Protein AF-A0A947IHM2-F1 (afdb_monomer)

Secondary structure (DSSP, 8-state):
-HHHHHHHHHTT-TT--HHHHHHHHHHHHTS----TTSTTHHHHHHHHHHHHHHHTTS-----HHHHHHHHHHHHHHHHHHHHHHH-TT--TTHHHHHHSPPPP---GGGSPPPPP--

Solvent-accessible surface area (backbone atoms only — not comparable to full-atom values): 6977 Å² total; per-residue (Å²): 118,70,68,66,54,53,57,61,47,65,81,42,57,86,82,56,52,68,69,57,48,61,62,47,46,39,34,69,75,77,69,48,66,69,63,58,89,38,85,42,45,31,21,43,53,48,50,52,51,49,52,51,33,32,76,69,67,76,42,80,67,78,53,74,66,53,53,48,12,42,52,40,24,49,50,52,27,52,38,56,53,24,33,73,78,57,34,94,82,36,44,85,56,55,69,55,41,70,77,53,68,76,70,90,58,62,54,39,68,74,54,84,77,70,72,81,85,127

Structure (mmCIF, N/CA/C/O backbone):
data_AF-A0A947IHM2-F1
#
_entry.id   AF-A0A947IHM2-F1
#
loop_
_atom_site.group_PDB
_atom_site.id
_atom_site.type_symbol
_atom_site.label_atom_id
_atom_site.label_alt_id
_atom_site.label_comp_id
_atom_site.label_asym_id
_atom_site.label_entity_id
_atom_site.label_seq_id
_atom_site.pdbx_PDB_ins_code
_atom_site.Cartn_x
_atom_site.Cartn_y
_atom_site.Cartn_z
_atom_site.occupancy
_atom_site.B_iso_or_equiv
_atom_site.auth_seq_id
_atom_site.auth_comp_id
_atom_site.auth_asym_id
_atom_site.auth_atom_id
_atom_site.pdbx_PDB_model_num
ATOM 1 N N . MET A 1 1 ? -15.540 10.789 23.284 1.00 55.56 1 MET A N 1
ATOM 2 C CA . MET A 1 1 ? -14.247 11.141 22.643 1.00 55.56 1 MET A CA 1
ATOM 3 C C . MET A 1 1 ? -14.084 10.625 21.201 1.00 55.56 1 MET A C 1
ATOM 5 O O . MET A 1 1 ? -13.481 11.338 20.412 1.00 55.56 1 MET A O 1
ATOM 9 N N . LYS A 1 2 ? -14.626 9.452 20.809 1.00 53.16 2 LYS A N 1
ATOM 10 C CA . LYS A 1 2 ? -14.541 8.935 19.416 1.00 53.16 2 LYS A CA 1
ATOM 11 C C . LYS A 1 2 ? -15.224 9.830 18.359 1.00 53.16 2 LYS A C 1
ATOM 13 O O . LYS A 1 2 ? -14.641 10.076 17.312 1.00 53.16 2 LYS A O 1
ATOM 18 N N . ILE A 1 3 ? -16.394 10.396 18.671 1.00 58.53 3 ILE A N 1
ATOM 19 C CA . ILE A 1 3 ? -17.198 11.210 17.732 1.00 58.53 3 ILE A CA 1
ATOM 20 C C . ILE A 1 3 ? -16.458 12.484 17.273 1.00 58.53 3 ILE A C 1
ATOM 22 O O . ILE A 1 3 ? -16.454 12.810 16.091 1.00 58.53 3 ILE A O 1
ATOM 26 N N . GLN A 1 4 ? -15.733 13.158 18.176 1.00 58.91 4 GLN A N 1
ATOM 27 C CA . GLN A 1 4 ? -14.953 14.358 17.832 1.00 58.91 4 GLN A CA 1
ATOM 28 C C . GLN A 1 4 ? -13.780 14.064 16.880 1.00 58.91 4 GLN A C 1
ATOM 30 O O . GLN A 1 4 ? -13.418 14.920 16.074 1.00 58.91 4 GLN A O 1
ATOM 35 N N . LYS A 1 5 ? -13.178 12.866 16.952 1.00 59.47 5 LYS A N 1
ATOM 36 C CA . LYS A 1 5 ? -12.068 12.489 16.063 1.00 59.47 5 LYS A CA 1
ATOM 37 C C . LYS A 1 5 ? -12.552 12.169 14.642 1.00 59.47 5 LYS A C 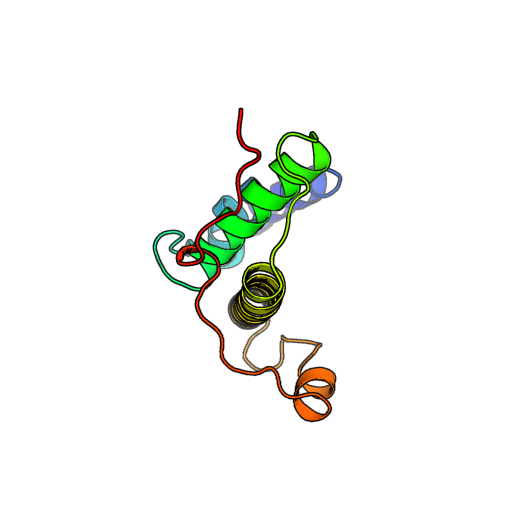1
ATOM 39 O O . LYS A 1 5 ? -11.853 12.508 13.693 1.00 59.47 5 LYS A O 1
ATOM 44 N N . ILE A 1 6 ? -13.752 11.603 14.492 1.00 61.16 6 ILE A N 1
ATOM 45 C CA . ILE A 1 6 ? -14.361 11.309 13.183 1.00 61.16 6 ILE A CA 1
ATOM 46 C C . ILE A 1 6 ? -14.751 12.608 12.456 1.00 61.16 6 ILE A C 1
ATOM 48 O O . ILE A 1 6 ? -14.374 12.786 11.301 1.00 61.16 6 ILE A O 1
ATOM 52 N N . HIS A 1 7 ? -15.338 13.589 13.154 1.00 58.91 7 HIS A N 1
ATOM 53 C CA . HIS A 1 7 ? -15.591 14.927 12.584 1.00 58.91 7 HIS A CA 1
ATOM 54 C C . HIS A 1 7 ? -14.318 15.642 12.087 1.00 58.91 7 HIS A C 1
ATOM 56 O O . HIS A 1 7 ? -14.373 16.483 11.186 1.00 58.91 7 HIS A O 1
ATOM 62 N N . LYS A 1 8 ? -13.146 15.315 12.653 1.00 60.28 8 LYS A N 1
ATOM 63 C CA . LYS A 1 8 ? -11.850 15.842 12.194 1.00 60.28 8 LYS A CA 1
ATOM 64 C C . LYS A 1 8 ? -11.409 15.231 10.855 1.00 60.28 8 LYS A C 1
ATOM 66 O O . LYS A 1 8 ? -10.692 15.904 10.115 1.00 60.28 8 LYS A O 1
ATOM 71 N N . ILE A 1 9 ? -11.830 13.999 10.549 1.00 66.94 9 ILE A N 1
ATOM 72 C CA . ILE A 1 9 ? -11.623 13.344 9.247 1.00 66.94 9 ILE A CA 1
ATOM 73 C C . ILE A 1 9 ? -12.578 13.941 8.206 1.00 66.94 9 ILE A C 1
ATOM 75 O O . ILE A 1 9 ? -12.125 14.334 7.134 1.00 66.94 9 ILE A O 1
ATOM 79 N N . GLU A 1 10 ? -13.864 14.090 8.539 1.00 59.38 10 GLU A N 1
ATOM 80 C CA . GLU A 1 10 ? -14.915 14.550 7.611 1.00 59.38 10 GLU A CA 1
ATOM 81 C C . GLU A 1 10 ? -14.617 15.926 6.993 1.00 59.38 10 GLU A C 1
ATOM 83 O O . GLU A 1 10 ? -14.751 16.103 5.786 1.00 59.38 10 GLU A O 1
ATOM 88 N N . ARG A 1 11 ? -14.099 16.887 7.773 1.00 58.66 11 ARG A N 1
ATOM 89 C CA . ARG A 1 11 ? -13.707 18.215 7.251 1.00 58.66 11 ARG A CA 1
ATOM 90 C C . ARG A 1 11 ? -12.474 18.217 6.340 1.00 58.66 11 ARG A C 1
ATOM 92 O O . ARG A 1 11 ? -12.207 19.230 5.705 1.00 58.66 11 ARG A O 1
ATOM 99 N N . LYS A 1 12 ? -11.677 17.146 6.331 1.00 59.81 12 LYS A N 1
ATOM 100 C CA . LYS A 1 12 ? -10.417 17.047 5.570 1.00 59.81 12 LYS A CA 1
ATOM 101 C C . LYS A 1 12 ? -10.476 16.011 4.451 1.00 59.81 12 LYS A C 1
ATOM 103 O O . LYS A 1 12 ? -9.446 15.754 3.837 1.00 59.81 12 LYS A O 1
ATOM 108 N N . TYR A 1 13 ? -11.635 15.393 4.228 1.00 64.88 13 TYR A N 1
ATOM 109 C CA . TYR A 1 13 ? -11.777 14.271 3.306 1.00 64.88 13 TYR A CA 1
ATOM 110 C C . TYR A 1 13 ? -11.524 14.692 1.851 1.00 64.88 13 TYR A C 1
ATOM 112 O O . TYR A 1 13 ? -10.741 14.052 1.148 1.00 64.88 13 TYR A O 1
ATOM 120 N N . GLU A 1 14 ? -12.097 15.820 1.423 1.00 60.09 14 GLU A N 1
ATOM 121 C CA . GLU A 1 14 ? -11.803 16.424 0.122 1.00 60.09 14 GLU A CA 1
ATOM 122 C C . GLU A 1 14 ? -10.388 17.022 0.128 1.00 60.09 14 GLU A C 1
ATOM 124 O O . GLU A 1 14 ? -10.124 18.059 0.733 1.00 60.09 14 GLU A O 1
ATOM 129 N N . GLY A 1 15 ? -9.446 16.330 -0.520 1.00 67.69 15 GLY A N 1
ATOM 130 C CA . GLY A 1 15 ? -8.050 16.763 -0.643 1.00 67.69 15 GLY A CA 1
ATOM 131 C C . GLY A 1 15 ? -7.074 16.143 0.363 1.00 67.69 15 GLY A C 1
ATOM 132 O O . GLY A 1 15 ? -5.910 16.549 0.402 1.00 67.69 15 GLY A O 1
ATOM 133 N N . ALA A 1 16 ? -7.491 15.150 1.160 1.00 78.94 16 ALA A N 1
ATOM 134 C CA . ALA A 1 16 ? -6.559 14.405 2.006 1.00 78.94 16 ALA A CA 1
ATOM 135 C C . ALA A 1 16 ? -5.462 13.731 1.162 1.00 78.94 16 ALA A C 1
ATOM 137 O O . ALA A 1 16 ? -5.741 13.007 0.205 1.00 78.94 16 ALA A O 1
ATOM 138 N N . SER A 1 17 ? -4.195 13.922 1.544 1.00 86.69 17 SER A N 1
ATOM 139 C CA . SER A 1 17 ? -3.106 13.160 0.937 1.00 86.69 17 SER A CA 1
ATOM 140 C C . SER A 1 17 ? -3.195 11.698 1.375 1.00 86.69 17 SER A C 1
ATOM 142 O O . SER A 1 17 ? -3.431 11.403 2.549 1.00 86.69 17 SER A O 1
ATOM 144 N N . PHE A 1 18 ? -2.959 10.774 0.440 1.00 89.81 18 PHE A N 1
ATOM 145 C CA . PHE A 1 18 ? -2.991 9.339 0.739 1.00 89.81 18 PHE A CA 1
ATOM 146 C C . PHE A 1 18 ? -2.052 8.972 1.896 1.00 89.81 18 PHE A C 1
ATOM 148 O O . PHE A 1 18 ? -2.448 8.228 2.783 1.00 89.81 18 PHE A O 1
ATOM 155 N N . LYS A 1 19 ? -0.846 9.564 1.937 1.00 91.44 19 LYS A N 1
ATOM 156 C CA . LYS A 1 19 ? 0.127 9.348 3.020 1.00 91.44 19 LYS A CA 1
ATOM 157 C C . LYS A 1 19 ? -0.482 9.644 4.389 1.00 91.44 19 LYS A C 1
ATOM 159 O O . LYS A 1 19 ? -0.436 8.816 5.287 1.00 91.44 19 LYS A O 1
ATOM 164 N N . LYS A 1 20 ? -1.107 10.815 4.515 1.00 89.88 20 LYS A N 1
ATOM 165 C CA . LYS A 1 20 ? -1.705 11.252 5.771 1.00 89.88 20 LYS A CA 1
ATOM 166 C C . LYS A 1 20 ? -2.867 10.359 6.190 1.00 89.88 20 LYS A C 1
ATOM 168 O O . LYS A 1 20 ? -2.998 10.042 7.366 1.00 89.88 20 LYS A O 1
ATOM 173 N N . ALA A 1 21 ? -3.703 9.956 5.234 1.00 91.31 21 ALA A N 1
ATOM 174 C CA . ALA A 1 21 ? -4.788 9.023 5.507 1.00 91.31 21 ALA A CA 1
ATOM 175 C C . ALA A 1 21 ? -4.247 7.674 6.007 1.00 91.31 21 ALA A C 1
ATOM 177 O O . ALA A 1 21 ? -4.721 7.170 7.021 1.00 91.31 21 ALA A O 1
ATOM 178 N N . LEU A 1 22 ? -3.215 7.136 5.352 1.00 92.38 22 LEU A N 1
ATOM 179 C CA . LEU A 1 22 ? -2.596 5.863 5.718 1.00 92.38 22 LEU A CA 1
ATOM 180 C C . LEU A 1 22 ? -1.941 5.898 7.113 1.00 92.38 22 LEU A C 1
ATOM 182 O O . LEU A 1 22 ? -2.025 4.919 7.846 1.00 92.38 22 LEU A O 1
ATOM 186 N N . GLU A 1 23 ? -1.328 7.022 7.496 1.00 92.50 23 GLU A N 1
ATOM 187 C CA . GLU A 1 23 ? -0.654 7.199 8.793 1.00 92.50 23 GLU A CA 1
ATOM 188 C C . GLU A 1 23 ? -1.622 7.488 9.954 1.00 92.50 23 GLU A C 1
ATOM 190 O O . GLU A 1 23 ? -1.445 6.969 11.056 1.00 92.50 23 GLU A O 1
ATOM 195 N N . GLU A 1 24 ? -2.632 8.338 9.735 1.00 90.81 24 GLU A N 1
ATOM 196 C CA . GLU A 1 24 ? -3.450 8.890 10.825 1.00 90.81 24 GLU A CA 1
ATOM 197 C C . GLU A 1 24 ? -4.794 8.172 11.004 1.00 90.81 24 GLU A C 1
ATOM 199 O O . GLU A 1 24 ? -5.283 8.038 12.128 1.00 90.81 24 GLU A O 1
ATOM 204 N N . TRP A 1 25 ? -5.441 7.739 9.918 1.00 90.88 25 TRP A N 1
ATOM 205 C CA . TRP A 1 25 ? -6.818 7.236 9.998 1.00 90.88 25 TRP A CA 1
ATOM 206 C C . TRP A 1 25 ? -6.958 5.900 10.733 1.00 90.88 25 TRP A C 1
ATOM 208 O O . TRP A 1 25 ? -7.923 5.788 11.493 1.00 90.88 25 TRP A O 1
ATOM 218 N N . PRO A 1 26 ? -6.035 4.925 10.602 1.00 92.31 26 PRO A N 1
ATOM 219 C CA . PRO A 1 26 ? -6.109 3.683 11.370 1.00 92.31 26 PRO A CA 1
ATOM 220 C C . PRO A 1 26 ? -6.182 3.952 12.875 1.00 92.31 26 PRO A C 1
ATOM 222 O O . PRO A 1 26 ? -7.121 3.521 13.539 1.00 92.31 26 PRO A O 1
ATOM 225 N N . GLU A 1 27 ? -5.290 4.797 13.402 1.00 92.62 27 GLU A N 1
ATOM 226 C CA . GLU A 1 27 ? -5.275 5.138 14.828 1.00 92.62 27 GLU A CA 1
ATOM 227 C C . GLU A 1 27 ? -6.550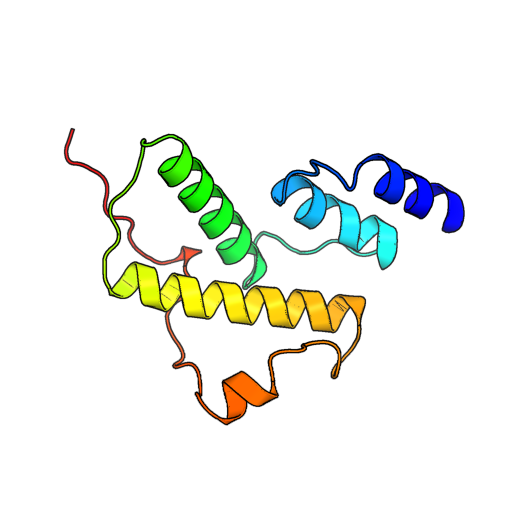 5.871 15.258 1.00 92.62 27 GLU A C 1
ATOM 229 O O . GLU A 1 27 ? -7.079 5.640 16.347 1.00 92.62 27 GLU A O 1
ATOM 234 N N . ILE A 1 28 ? -7.071 6.760 14.410 1.00 89.44 28 ILE A N 1
ATOM 235 C CA . ILE A 1 28 ? -8.300 7.495 14.712 1.00 89.44 28 ILE A CA 1
ATOM 236 C C . ILE A 1 28 ? -9.512 6.556 14.785 1.00 89.44 28 ILE A C 1
ATOM 238 O O . ILE A 1 28 ? -10.357 6.731 15.668 1.00 89.44 28 ILE A O 1
ATOM 242 N N . ILE A 1 29 ? -9.606 5.596 13.864 1.00 88.12 29 ILE A N 1
ATOM 243 C CA . ILE A 1 29 ? -10.790 4.753 13.676 1.00 88.12 29 ILE A CA 1
ATOM 244 C C . ILE A 1 29 ? -10.739 3.517 14.581 1.00 88.12 29 ILE A C 1
ATOM 246 O O . ILE A 1 29 ? -11.691 3.259 15.322 1.00 88.12 29 ILE A O 1
ATOM 250 N N . THR A 1 30 ? -9.635 2.770 14.551 1.00 88.44 30 THR A N 1
ATOM 251 C CA . THR A 1 30 ? -9.493 1.484 15.253 1.00 88.44 30 THR A CA 1
ATOM 252 C C . THR A 1 30 ? -8.750 1.615 16.580 1.00 88.44 30 THR A C 1
ATOM 254 O O . THR A 1 30 ? -8.927 0.781 17.464 1.00 88.44 30 THR A O 1
ATOM 257 N N . GLY A 1 31 ? -7.976 2.690 16.767 1.00 90.31 31 GLY A N 1
ATOM 258 C CA . GLY A 1 31 ? -7.117 2.882 17.939 1.00 90.31 31 GLY A CA 1
ATOM 259 C C . GLY A 1 31 ? -5.711 2.299 17.783 1.00 90.31 31 GLY A C 1
ATOM 260 O O . GLY A 1 31 ? -4.913 2.428 18.707 1.00 90.31 31 GLY A O 1
ATOM 261 N N . ALA A 1 32 ? -5.394 1.695 16.633 1.00 91.62 32 ALA A N 1
ATOM 262 C CA . ALA A 1 32 ? -4.084 1.130 16.324 1.00 91.62 32 ALA A CA 1
ATOM 263 C C . ALA A 1 32 ? -3.541 1.689 15.002 1.00 91.62 32 ALA A C 1
ATOM 265 O O . ALA A 1 32 ? -4.297 1.936 14.065 1.00 91.62 32 ALA A O 1
ATOM 266 N N . LYS A 1 33 ? -2.223 1.892 14.922 1.00 95.12 33 LYS A N 1
ATOM 267 C CA . LYS A 1 33 ? -1.544 2.339 13.696 1.00 95.12 33 LYS A CA 1
ATOM 268 C C . LYS A 1 33 ? -1.241 1.159 12.783 1.00 95.12 33 LYS A C 1
ATOM 270 O O . LYS A 1 33 ? -1.007 0.051 13.259 1.00 95.12 33 LYS A O 1
ATOM 275 N N . PHE A 1 34 ? -1.169 1.427 11.484 1.00 95.94 34 PHE A N 1
ATOM 276 C CA . PHE A 1 34 ? -0.490 0.520 10.567 1.00 95.94 34 PHE A CA 1
ATOM 277 C C . PHE A 1 34 ? 1.020 0.590 10.779 1.00 95.94 34 PHE A C 1
ATOM 279 O O . PHE A 1 34 ? 1.576 1.668 10.996 1.00 95.94 34 PHE A O 1
ATOM 286 N N . ASP A 1 35 ? 1.679 -0.563 10.695 1.00 96.00 35 ASP A N 1
ATOM 287 C CA . ASP A 1 35 ? 3.133 -0.630 10.640 1.00 96.00 35 ASP A CA 1
ATOM 288 C C . ASP A 1 35 ? 3.590 -0.431 9.191 1.00 96.00 35 ASP A C 1
ATOM 290 O O . ASP A 1 35 ? 3.526 -1.340 8.365 1.00 96.00 35 ASP A O 1
ATOM 294 N N . LEU A 1 36 ? 4.043 0.783 8.878 1.00 95.19 36 LEU A N 1
ATOM 295 C CA . LEU A 1 36 ? 4.505 1.149 7.535 1.00 95.19 36 LEU A CA 1
ATOM 296 C C . LEU A 1 36 ? 5.899 0.593 7.198 1.00 95.19 36 LEU A C 1
ATOM 298 O O . LEU A 1 36 ? 6.392 0.811 6.093 1.00 95.19 36 LEU A O 1
ATOM 302 N N . THR A 1 37 ? 6.548 -0.112 8.130 1.00 96.25 37 THR A N 1
ATOM 303 C CA . THR A 1 37 ? 7.823 -0.806 7.887 1.00 96.25 37 THR A CA 1
ATOM 304 C C . THR A 1 37 ? 7.625 -2.229 7.369 1.00 96.25 37 THR A C 1
ATOM 306 O O . THR A 1 37 ? 8.569 -2.825 6.847 1.00 96.25 37 THR A O 1
ATOM 309 N N . GLN A 1 38 ? 6.399 -2.747 7.471 1.00 97.12 38 GLN A N 1
ATOM 310 C CA . GLN A 1 38 ? 6.020 -4.094 7.070 1.00 97.12 38 GLN A CA 1
ATOM 311 C C . GLN A 1 38 ? 5.133 -4.080 5.827 1.00 97.12 38 GLN A C 1
ATOM 313 O O . GLN A 1 38 ? 4.445 -3.104 5.509 1.00 97.12 38 GLN A O 1
ATOM 318 N N . GLU A 1 39 ? 5.153 -5.194 5.106 1.00 97.50 39 GLU A N 1
ATOM 319 C CA . GLU A 1 39 ? 4.252 -5.400 3.981 1.00 97.50 39 GLU A CA 1
ATOM 320 C C . GLU A 1 39 ? 2.834 -5.719 4.474 1.00 97.50 39 GLU A C 1
ATOM 322 O O . GLU A 1 39 ? 2.674 -6.339 5.527 1.00 97.50 39 GLU A O 1
ATOM 327 N N . PRO A 1 40 ? 1.793 -5.295 3.738 1.00 97.56 40 PRO A N 1
ATOM 328 C CA . PRO A 1 40 ? 1.845 -4.638 2.422 1.00 97.56 40 PRO A CA 1
ATOM 329 C C . PRO A 1 40 ? 1.947 -3.097 2.471 1.00 97.56 40 PRO A C 1
ATOM 331 O O . PRO A 1 40 ? 2.004 -2.433 1.431 1.00 97.56 40 PRO A O 1
ATOM 334 N N . PHE A 1 41 ? 1.942 -2.490 3.663 1.00 97.81 41 PHE A N 1
ATOM 335 C CA . PHE A 1 41 ? 1.863 -1.031 3.811 1.00 97.81 41 PHE A CA 1
ATOM 336 C C . PHE A 1 41 ? 3.128 -0.302 3.360 1.00 97.81 41 PHE A C 1
ATOM 338 O O . PHE A 1 41 ? 3.033 0.784 2.782 1.00 97.81 41 PHE A O 1
ATOM 345 N N . LYS A 1 42 ? 4.299 -0.912 3.558 1.00 97.88 42 LYS A N 1
ATOM 346 C CA . LYS A 1 42 ? 5.568 -0.409 3.027 1.00 97.88 42 LYS A CA 1
ATOM 347 C C . LYS A 1 42 ? 5.505 -0.239 1.506 1.00 97.88 42 LYS A C 1
ATOM 349 O O . LYS A 1 42 ? 5.799 0.843 0.990 1.00 97.88 42 LYS A O 1
ATOM 354 N N . SER A 1 43 ? 5.056 -1.265 0.780 1.00 97.81 43 SER A N 1
ATOM 355 C CA . SER A 1 43 ? 4.875 -1.175 -0.673 1.00 97.81 43 SER A CA 1
ATOM 356 C C . SER A 1 43 ? 3.814 -0.157 -1.083 1.00 97.81 43 SER A C 1
ATOM 358 O O . SER A 1 43 ? 3.993 0.533 -2.087 1.00 97.81 43 SER A O 1
ATOM 360 N N . ALA A 1 44 ? 2.738 -0.000 -0.307 1.00 97.19 44 ALA A N 1
ATOM 361 C CA . ALA A 1 44 ? 1.727 1.022 -0.570 1.00 97.19 44 ALA A CA 1
ATOM 362 C C . ALA A 1 44 ? 2.299 2.453 -0.489 1.00 97.19 44 ALA A C 1
ATOM 364 O O . ALA A 1 44 ? 1.991 3.285 -1.349 1.00 97.19 44 ALA A O 1
ATOM 365 N N . ASP A 1 45 ? 3.163 2.749 0.491 1.00 95.88 45 ASP A N 1
ATOM 366 C CA . ASP A 1 45 ? 3.821 4.062 0.568 1.00 95.88 45 ASP A CA 1
ATOM 367 C C . ASP A 1 45 ? 4.835 4.269 -0.569 1.00 95.88 45 ASP A C 1
ATOM 369 O O . ASP A 1 45 ? 4.866 5.346 -1.175 1.00 95.88 45 ASP A O 1
ATOM 373 N N . HIS A 1 46 ? 5.596 3.232 -0.939 1.00 95.06 46 HIS A N 1
ATOM 374 C CA . HIS A 1 46 ? 6.499 3.281 -2.097 1.00 95.06 46 HIS A CA 1
ATOM 375 C C . HIS A 1 46 ? 5.736 3.540 -3.406 1.00 95.06 46 HIS A C 1
ATOM 377 O O . HIS A 1 46 ? 6.143 4.388 -4.204 1.00 95.06 46 HIS A O 1
ATOM 383 N N . LEU A 1 47 ? 4.593 2.878 -3.616 1.00 95.00 47 LEU A N 1
ATOM 384 C CA . LEU A 1 47 ? 3.729 3.107 -4.777 1.00 95.00 47 LEU A CA 1
ATOM 385 C C . LEU A 1 47 ? 3.188 4.533 -4.816 1.00 95.00 47 LEU A C 1
ATOM 387 O O . LEU A 1 47 ? 3.217 5.179 -5.865 1.00 95.00 47 LEU A O 1
ATOM 391 N N . ARG A 1 48 ? 2.740 5.061 -3.672 1.00 93.94 48 ARG A N 1
ATOM 392 C CA . ARG A 1 48 ? 2.331 6.466 -3.559 1.00 93.94 48 ARG A CA 1
ATOM 393 C C . ARG A 1 48 ? 3.482 7.398 -3.941 1.00 93.94 48 ARG A C 1
ATOM 395 O O . ARG A 1 48 ? 3.261 8.355 -4.684 1.00 93.94 48 ARG A O 1
ATOM 402 N N . ALA A 1 49 ? 4.690 7.151 -3.433 1.00 91.00 49 ALA A N 1
ATOM 403 C CA . ALA A 1 49 ? 5.864 7.956 -3.752 1.00 91.00 49 ALA A CA 1
ATOM 404 C C . ALA A 1 49 ? 6.183 7.915 -5.255 1.00 91.00 49 ALA A C 1
ATOM 406 O O . ALA A 1 49 ? 6.338 8.974 -5.867 1.00 91.00 49 ALA A O 1
ATOM 407 N N . ARG A 1 50 ? 6.178 6.723 -5.870 1.00 90.75 50 ARG A N 1
ATOM 408 C CA . ARG A 1 50 ? 6.412 6.563 -7.311 1.00 90.75 50 ARG A CA 1
ATOM 409 C C . ARG A 1 50 ? 5.340 7.254 -8.145 1.00 90.75 50 ARG A C 1
ATOM 411 O O . ARG A 1 50 ? 5.684 8.007 -9.045 1.00 90.75 50 ARG A O 1
ATOM 418 N N . ARG A 1 51 ? 4.056 7.084 -7.812 1.00 90.00 51 ARG A N 1
ATOM 419 C CA . ARG A 1 51 ? 2.949 7.785 -8.485 1.00 90.00 51 ARG A CA 1
ATOM 420 C C . ARG A 1 51 ? 3.138 9.301 -8.427 1.00 90.00 51 ARG A C 1
ATOM 422 O O . ARG A 1 51 ? 2.955 9.970 -9.439 1.00 90.00 51 ARG A O 1
ATOM 429 N N . ASN A 1 52 ? 3.510 9.846 -7.267 1.00 88.81 52 ASN A N 1
ATOM 430 C CA . ASN A 1 52 ? 3.779 11.278 -7.136 1.00 88.81 52 ASN A CA 1
ATOM 431 C C . ASN A 1 52 ? 4.941 11.710 -8.047 1.00 88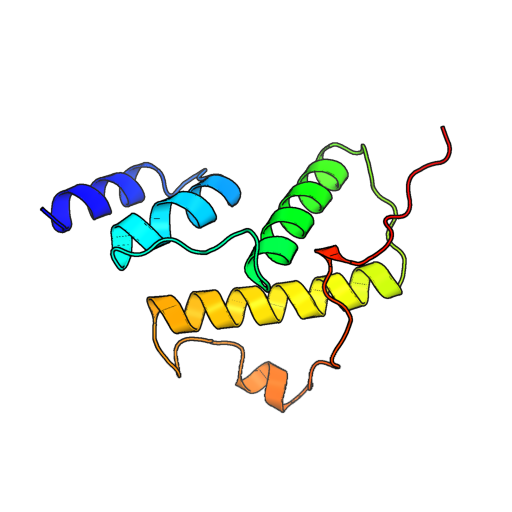.81 52 ASN A C 1
ATOM 433 O O . ASN A 1 52 ? 4.809 12.710 -8.744 1.00 88.81 52 ASN A O 1
ATOM 437 N N . ALA A 1 53 ? 6.033 10.942 -8.104 1.00 87.56 53 ALA A N 1
ATOM 438 C CA . ALA A 1 53 ? 7.143 11.205 -9.025 1.00 87.56 53 ALA A CA 1
ATOM 439 C C . ALA A 1 53 ? 6.696 11.180 -10.502 1.00 87.56 53 ALA A C 1
ATOM 441 O O . ALA A 1 53 ? 7.020 12.085 -11.269 1.00 87.56 53 ALA A O 1
ATOM 442 N N . THR A 1 54 ? 5.870 10.206 -10.894 1.00 86.44 54 THR A N 1
ATOM 443 C CA . THR A 1 54 ? 5.298 10.121 -12.247 1.00 86.44 54 THR A CA 1
ATOM 444 C C . THR A 1 54 ? 4.412 11.318 -12.583 1.00 86.44 54 THR A C 1
ATOM 446 O O . THR A 1 54 ? 4.556 11.907 -13.651 1.00 86.44 54 THR A O 1
ATOM 449 N N . VAL A 1 55 ? 3.530 11.732 -11.666 1.00 84.19 55 VAL A N 1
ATOM 450 C CA . VAL A 1 55 ? 2.671 12.917 -11.844 1.00 84.19 55 VAL A CA 1
ATOM 451 C C . VAL A 1 55 ? 3.507 14.190 -12.006 1.00 84.19 55 VAL A C 1
ATOM 453 O O . VAL A 1 55 ? 3.179 15.039 -12.833 1.00 84.19 55 VAL A O 1
ATOM 456 N N . HIS A 1 56 ? 4.610 14.306 -11.266 1.00 82.00 56 HIS A N 1
ATOM 457 C CA . HIS A 1 56 ? 5.542 15.431 -11.360 1.00 82.00 56 HIS A CA 1
ATOM 458 C C . HIS A 1 56 ? 6.602 15.268 -12.462 1.00 82.00 56 HIS A C 1
ATOM 460 O O . HIS A 1 56 ? 7.554 16.043 -12.500 1.00 82.00 56 HIS A 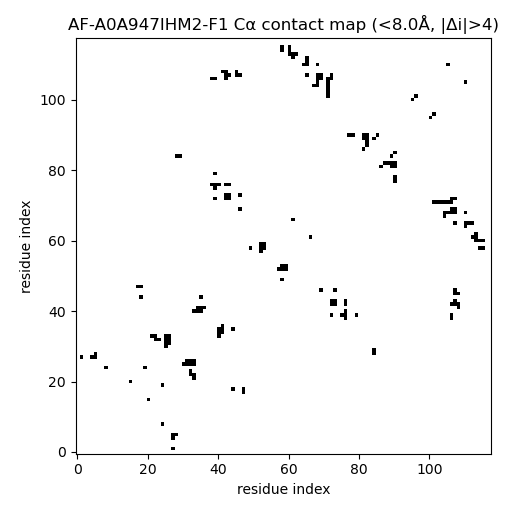O 1
ATOM 466 N N . LYS A 1 57 ? 6.417 14.306 -13.380 1.00 76.50 57 LYS A N 1
ATOM 467 C CA . LYS A 1 57 ? 7.286 14.025 -14.537 1.00 76.50 57 LYS A CA 1
ATOM 468 C C . LYS A 1 57 ? 8.757 13.767 -14.193 1.00 76.50 57 LYS A C 1
ATOM 470 O O . LYS A 1 57 ? 9.598 13.850 -15.075 1.00 76.50 57 LYS A O 1
ATOM 475 N N . SER A 1 58 ? 9.074 13.433 -12.944 1.00 69.31 58 SER A N 1
ATOM 476 C CA . SER A 1 58 ? 10.429 13.030 -12.558 1.00 69.31 58 SER A CA 1
ATOM 477 C C . SER A 1 58 ? 10.672 11.539 -12.766 1.00 69.31 58 SER A C 1
ATOM 479 O O . SER A 1 58 ? 11.797 11.073 -12.619 1.00 69.31 58 SER A O 1
ATOM 481 N N . SER A 1 59 ? 9.620 10.764 -13.065 1.00 65.06 59 SER A N 1
ATOM 482 C CA . SER A 1 59 ? 9.778 9.350 -13.379 1.00 65.06 59 SER A CA 1
ATOM 483 C C . SER A 1 59 ? 8.571 8.739 -14.094 1.00 65.06 59 SER A C 1
ATOM 485 O O . SER A 1 59 ? 7.600 8.321 -13.458 1.00 65.06 59 SER A O 1
ATOM 487 N N . ALA A 1 60 ? 8.611 8.697 -15.427 1.00 72.81 60 ALA A N 1
ATOM 488 C CA . ALA A 1 60 ? 7.539 8.125 -16.252 1.00 72.81 60 ALA A CA 1
ATOM 489 C C . ALA A 1 60 ? 7.801 6.675 -16.698 1.00 72.81 60 ALA A C 1
ATOM 491 O O . ALA A 1 60 ? 6.904 6.027 -17.236 1.00 72.81 60 ALA A O 1
ATOM 492 N N . LEU A 1 61 ? 9.009 6.153 -16.467 1.00 83.56 61 LEU A N 1
ATOM 493 C CA . LEU A 1 61 ? 9.391 4.815 -16.907 1.00 83.56 61 LEU A CA 1
ATOM 494 C C . LEU A 1 61 ? 8.813 3.731 -15.990 1.00 83.56 61 LEU A C 1
ATOM 496 O O . LEU A 1 61 ? 8.802 3.859 -14.761 1.00 83.56 61 LEU A O 1
ATOM 500 N N . ALA A 1 62 ? 8.358 2.641 -16.603 1.00 87.81 62 ALA A N 1
ATOM 501 C CA . ALA A 1 62 ? 7.910 1.439 -15.917 1.00 87.81 62 ALA A CA 1
ATOM 502 C C . ALA A 1 62 ? 8.342 0.203 -16.712 1.00 87.81 62 ALA A C 1
ATOM 504 O O . ALA A 1 62 ? 8.092 0.116 -17.914 1.00 87.81 62 ALA A O 1
ATOM 505 N N . SER A 1 63 ? 8.976 -0.757 -16.039 1.00 90.81 63 SER A N 1
ATOM 506 C CA . SER A 1 63 ? 9.181 -2.095 -16.593 1.00 90.81 63 SER A CA 1
ATOM 507 C C . SER A 1 63 ? 7.921 -2.951 -16.406 1.00 90.81 63 SER A C 1
ATOM 509 O O . SER A 1 63 ? 7.044 -2.642 -15.593 1.00 90.81 63 SER A O 1
ATOM 511 N N . LEU A 1 64 ? 7.829 -4.061 -17.143 1.00 92.38 64 LEU A N 1
ATOM 512 C CA . LEU A 1 64 ? 6.746 -5.033 -16.958 1.00 92.38 64 LEU A CA 1
ATOM 513 C C . LEU A 1 64 ? 6.731 -5.601 -15.529 1.00 92.38 64 LEU A C 1
ATOM 515 O O . LEU A 1 64 ? 5.669 -5.757 -14.935 1.00 92.38 64 LEU A O 1
ATOM 519 N N . GLU A 1 65 ? 7.913 -5.869 -14.978 1.00 93.81 65 GLU A N 1
ATOM 520 C CA . GLU A 1 65 ? 8.111 -6.318 -13.599 1.00 93.81 65 GLU A CA 1
ATOM 521 C C . GLU A 1 65 ? 7.569 -5.295 -12.593 1.00 93.81 65 GLU A C 1
ATOM 523 O O . GLU A 1 65 ? 6.766 -5.646 -11.733 1.00 93.81 65 GLU A O 1
ATOM 528 N N . MET A 1 66 ? 7.900 -4.009 -12.762 1.00 93.75 66 MET A N 1
ATOM 529 C CA . MET A 1 66 ? 7.350 -2.935 -11.929 1.00 93.75 66 MET A CA 1
ATOM 530 C C . MET A 1 66 ? 5.824 -2.901 -11.977 1.00 93.75 66 MET A C 1
ATOM 532 O O . MET A 1 66 ? 5.188 -2.754 -10.936 1.00 93.75 66 MET A O 1
ATOM 536 N N . ALA A 1 67 ? 5.231 -3.039 -13.165 1.00 93.38 67 ALA A N 1
ATOM 537 C CA . ALA A 1 67 ? 3.780 -3.008 -13.327 1.00 93.38 67 ALA A CA 1
ATOM 538 C C . ALA A 1 67 ? 3.092 -4.182 -12.610 1.00 93.38 67 ALA A C 1
ATOM 540 O O . ALA A 1 67 ? 2.072 -3.985 -11.946 1.00 93.38 67 ALA A O 1
ATOM 541 N N . ARG A 1 68 ? 3.664 -5.388 -12.701 1.00 95.88 68 ARG A N 1
ATOM 542 C CA . ARG A 1 68 ? 3.147 -6.589 -12.030 1.00 95.88 68 ARG A CA 1
ATOM 543 C C . ARG A 1 68 ? 3.236 -6.474 -10.512 1.00 95.88 68 ARG A C 1
ATOM 545 O O . ARG A 1 68 ? 2.216 -6.589 -9.835 1.00 95.88 68 ARG A O 1
ATOM 552 N N . SER A 1 69 ? 4.411 -6.133 -9.989 1.00 97.00 69 SER A N 1
ATOM 553 C CA . SER A 1 69 ? 4.625 -5.935 -8.551 1.00 97.00 69 SER A CA 1
ATOM 554 C C . SER A 1 69 ? 3.777 -4.796 -7.984 1.00 97.00 69 SER A C 1
ATOM 556 O O . SER A 1 69 ? 3.299 -4.879 -6.851 1.00 97.00 69 SER A O 1
ATOM 558 N N . ALA A 1 70 ? 3.557 -3.733 -8.767 1.00 96.38 70 ALA A N 1
ATOM 559 C CA . ALA A 1 70 ? 2.686 -2.627 -8.387 1.00 96.38 70 ALA A CA 1
ATOM 560 C C . ALA A 1 70 ? 1.233 -3.079 -8.239 1.00 96.38 70 ALA A C 1
ATOM 562 O O . ALA A 1 70 ? 0.603 -2.767 -7.230 1.00 96.38 70 ALA A O 1
ATOM 563 N N . LEU A 1 71 ? 0.713 -3.833 -9.212 1.00 96.38 71 LEU A N 1
ATOM 564 C CA . LEU A 1 71 ? -0.640 -4.378 -9.149 1.00 96.38 71 LEU A CA 1
ATOM 565 C C . LEU A 1 71 ? -0.798 -5.330 -7.958 1.00 96.38 71 LEU A C 1
ATOM 567 O O . LEU A 1 71 ? -1.723 -5.152 -7.168 1.00 96.38 71 LEU A O 1
ATOM 571 N N . PHE A 1 72 ? 0.125 -6.283 -7.804 1.00 97.69 72 PHE A N 1
ATOM 572 C CA . PHE A 1 72 ? 0.156 -7.221 -6.681 1.00 97.69 72 PHE A CA 1
ATOM 573 C C . PHE A 1 72 ? 0.119 -6.499 -5.332 1.00 97.69 72 PHE A C 1
ATOM 575 O O . PHE A 1 72 ? -0.807 -6.683 -4.542 1.00 97.69 72 PHE A O 1
ATOM 582 N N . SER A 1 73 ? 1.067 -5.589 -5.109 1.00 98.12 73 SER A N 1
ATOM 583 C CA . SER A 1 73 ? 1.183 -4.880 -3.834 1.00 98.12 73 SER A CA 1
ATOM 584 C C . SER A 1 73 ? -0.006 -3.960 -3.563 1.00 98.12 73 SER A C 1
ATOM 586 O O . SER A 1 73 ? -0.439 -3.838 -2.420 1.00 98.12 73 SER A O 1
ATOM 588 N N . ALA A 1 74 ? -0.554 -3.310 -4.596 1.00 96.88 74 ALA A N 1
ATOM 589 C CA . ALA A 1 74 ? -1.721 -2.445 -4.448 1.00 96.88 74 ALA A CA 1
ATOM 590 C C . ALA A 1 74 ? -2.972 -3.237 -4.051 1.00 96.88 74 ALA A C 1
ATOM 592 O O . ALA A 1 74 ? -3.752 -2.768 -3.218 1.00 96.88 74 ALA A O 1
ATOM 593 N N . VAL A 1 75 ? -3.165 -4.427 -4.628 1.00 97.00 75 VAL A N 1
ATOM 594 C CA . VAL A 1 75 ? -4.287 -5.309 -4.290 1.00 97.00 75 VAL A CA 1
ATOM 595 C C . VAL A 1 75 ? -4.153 -5.824 -2.862 1.00 97.00 75 VAL A C 1
ATOM 597 O O . VAL A 1 75 ? -5.093 -5.653 -2.088 1.00 97.00 75 VAL A O 1
ATOM 600 N N . GLU A 1 76 ? -2.992 -6.363 -2.488 1.00 97.56 76 GLU A N 1
ATOM 601 C CA . GLU A 1 76 ? -2.753 -6.867 -1.130 1.00 97.56 76 GLU A CA 1
ATOM 602 C C . GLU A 1 76 ? -2.901 -5.755 -0.083 1.00 97.56 76 GLU A C 1
ATOM 604 O O . GLU A 1 76 ? -3.633 -5.920 0.892 1.00 97.56 76 GLU A O 1
ATOM 609 N N . ALA A 1 77 ? -2.329 -4.568 -0.323 1.00 97.12 77 ALA A N 1
ATOM 610 C CA . ALA A 1 77 ? -2.517 -3.417 0.561 1.00 97.12 77 ALA A CA 1
ATOM 611 C C . ALA A 1 77 ? -3.993 -3.025 0.696 1.00 97.12 77 ALA A C 1
ATOM 613 O O . ALA A 1 77 ? -4.481 -2.803 1.803 1.00 97.12 77 ALA A O 1
ATOM 614 N N . SER A 1 78 ? -4.726 -2.963 -0.416 1.00 95.94 78 SER A N 1
ATOM 615 C CA . SER A 1 78 ? -6.149 -2.603 -0.410 1.00 9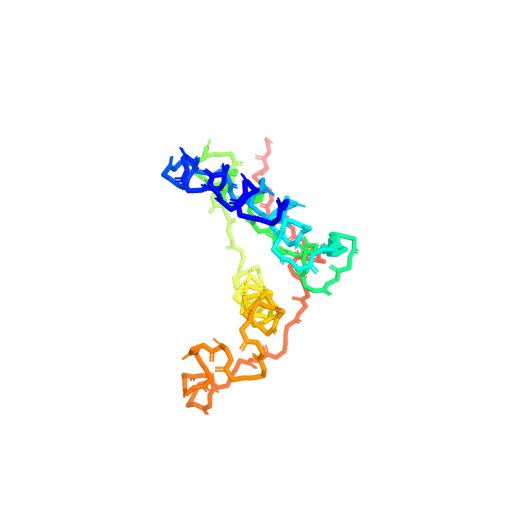5.94 78 SER A CA 1
ATOM 616 C C . SER A 1 78 ? -7.005 -3.639 0.318 1.00 95.94 78 SER A C 1
ATOM 618 O O . SER A 1 78 ? -7.965 -3.268 1.003 1.00 95.94 78 SER A O 1
ATOM 620 N N . LYS A 1 79 ? -6.653 -4.923 0.194 1.00 95.75 79 LYS A N 1
ATOM 621 C CA . LYS A 1 79 ? -7.285 -6.023 0.918 1.00 95.75 79 LYS A CA 1
ATOM 622 C C . LYS A 1 79 ? -7.036 -5.891 2.415 1.00 95.75 79 LYS A C 1
ATOM 624 O O . LYS A 1 79 ? -8.001 -5.755 3.154 1.00 95.75 79 LYS A O 1
ATOM 629 N N . THR A 1 80 ? -5.782 -5.770 2.853 1.00 95.19 80 THR A N 1
ATOM 630 C CA . THR A 1 80 ? -5.445 -5.608 4.279 1.00 95.19 80 THR A CA 1
ATOM 631 C C . THR A 1 80 ? -6.076 -4.356 4.897 1.00 95.19 80 THR A C 1
ATOM 633 O O . THR A 1 80 ? -6.570 -4.409 6.022 1.00 95.19 80 THR A O 1
ATOM 636 N N . ILE A 1 81 ? -6.120 -3.234 4.167 1.00 94.62 81 ILE A N 1
ATOM 637 C CA . ILE A 1 81 ? -6.824 -2.018 4.606 1.00 94.62 81 ILE A CA 1
ATOM 638 C C . ILE A 1 81 ? -8.318 -2.296 4.792 1.00 94.62 81 ILE A C 1
ATOM 640 O O . ILE A 1 81 ? -8.898 -1.915 5.810 1.00 94.62 81 ILE A O 1
ATOM 644 N N . SER A 1 82 ? -8.948 -2.945 3.810 1.00 94.25 82 SER A N 1
ATOM 645 C CA . SER A 1 82 ? -10.378 -3.257 3.866 1.00 94.25 82 SER A CA 1
ATOM 646 C C . SER A 1 82 ? -10.686 -4.203 5.018 1.00 94.25 82 SER A C 1
ATOM 648 O O . SER A 1 82 ? -11.611 -3.934 5.776 1.00 94.25 82 SER A O 1
ATOM 650 N N . ASP A 1 83 ? -9.879 -5.243 5.203 1.00 92.38 83 ASP A N 1
ATOM 651 C CA . ASP A 1 83 ? -10.051 -6.218 6.276 1.00 92.38 83 ASP A CA 1
ATOM 652 C C . ASP A 1 83 ? -9.914 -5.554 7.655 1.00 92.38 83 ASP A C 1
ATOM 654 O O . ASP A 1 83 ? -10.694 -5.840 8.563 1.00 92.38 83 ASP A O 1
ATOM 658 N N . ASN A 1 84 ? -8.989 -4.597 7.808 1.00 91.31 84 ASN A N 1
ATOM 659 C CA . ASN A 1 84 ? -8.812 -3.869 9.065 1.00 91.31 84 ASN A CA 1
ATOM 660 C C . ASN A 1 84 ? -10.013 -2.982 9.430 1.00 91.31 84 ASN A C 1
ATOM 662 O O . ASN A 1 84 ? -10.370 -2.885 10.604 1.00 91.31 84 ASN A O 1
ATOM 666 N N . PHE A 1 85 ? -10.631 -2.328 8.442 1.00 90.94 85 PHE A N 1
ATOM 667 C CA . PHE A 1 85 ? -11.731 -1.390 8.688 1.00 90.94 85 PHE A CA 1
ATOM 668 C C . PHE A 1 85 ? -13.123 -2.022 8.620 1.00 90.94 85 PHE A C 1
ATOM 670 O O . PHE A 1 85 ? -14.043 -1.531 9.272 1.00 90.94 85 PHE A O 1
ATOM 677 N N . LEU A 1 86 ? -13.295 -3.067 7.815 1.00 91.38 86 LEU A N 1
ATOM 678 C CA . LEU A 1 86 ? -14.596 -3.627 7.446 1.00 91.38 86 LEU A CA 1
ATOM 679 C C . LEU A 1 86 ? -14.715 -5.132 7.761 1.00 91.38 86 LEU A C 1
ATOM 681 O O . LEU A 1 86 ? -15.800 -5.691 7.607 1.00 91.38 86 LEU A O 1
ATOM 685 N N . GLY A 1 87 ? -13.639 -5.781 8.220 1.00 89.50 87 GLY A N 1
ATOM 686 C CA . GLY A 1 87 ? -13.596 -7.216 8.514 1.00 89.50 87 GLY A CA 1
ATOM 687 C C . GLY A 1 87 ? -13.402 -8.094 7.273 1.00 89.50 87 GLY A C 1
ATOM 688 O O . GLY A 1 87 ? -13.252 -7.600 6.161 1.00 89.50 87 GLY A O 1
ATOM 689 N N . GLU A 1 88 ? -13.447 -9.415 7.465 1.00 82.31 88 GLU A N 1
ATOM 690 C CA . GLU A 1 88 ? -13.092 -10.456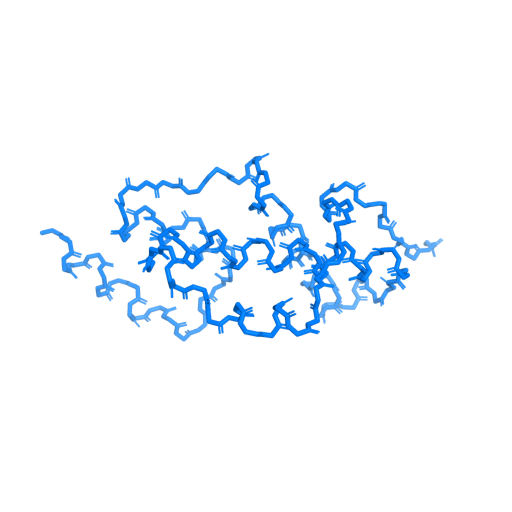 6.475 1.00 82.31 88 GLU A CA 1
ATOM 691 C C . GLU A 1 88 ? -13.862 -10.381 5.138 1.00 82.31 88 GLU A C 1
ATOM 693 O O . GLU A 1 88 ? -13.369 -10.796 4.093 1.00 82.31 88 GLU A O 1
ATOM 698 N N . ASN A 1 89 ? -15.062 -9.795 5.145 1.00 83.88 89 ASN A N 1
ATOM 699 C CA . ASN A 1 89 ? -15.897 -9.614 3.950 1.00 83.88 89 ASN A CA 1
ATOM 700 C C . ASN A 1 89 ? -15.877 -8.174 3.410 1.00 83.88 89 ASN A C 1
ATOM 702 O O . ASN A 1 89 ? -16.689 -7.801 2.563 1.00 83.88 89 ASN A O 1
ATOM 706 N N . GLY A 1 90 ? -14.962 -7.350 3.916 1.00 87.12 90 GLY A N 1
ATOM 707 C CA . GLY A 1 90 ? -14.841 -5.937 3.590 1.00 87.12 90 GLY A CA 1
ATOM 708 C C . GLY A 1 90 ? -14.290 -5.656 2.197 1.00 87.12 90 GLY A C 1
ATOM 709 O O . GLY A 1 90 ? -14.594 -4.619 1.599 1.00 87.12 90 GLY A O 1
ATOM 710 N N . PHE A 1 91 ? -13.477 -6.570 1.664 1.00 93.81 91 PHE A N 1
ATOM 711 C CA . PHE A 1 91 ? -12.803 -6.373 0.390 1.00 93.81 91 PHE A CA 1
ATOM 712 C C . PHE A 1 91 ? -13.723 -6.644 -0.812 1.00 93.81 91 PHE A C 1
ATOM 714 O O . PHE A 1 91 ? -14.038 -7.779 -1.172 1.00 93.81 91 PHE A O 1
ATOM 721 N N . LYS A 1 92 ? -14.128 -5.565 -1.490 1.00 91.25 92 LYS A N 1
ATOM 722 C CA . LYS A 1 92 ? -15.146 -5.589 -2.558 1.00 91.25 92 LYS A CA 1
ATOM 723 C C . LYS A 1 92 ? -14.732 -6.313 -3.843 1.00 91.25 92 LYS A C 1
ATOM 725 O O . LYS A 1 92 ? -15.598 -6.658 -4.641 1.00 91.25 92 LYS A O 1
ATOM 730 N N . TYR A 1 93 ? -13.436 -6.531 -4.066 1.00 92.62 93 TYR A N 1
ATOM 731 C CA . TYR A 1 93 ? -12.921 -7.082 -5.325 1.00 92.62 93 TYR A CA 1
ATOM 732 C C . TYR A 1 93 ? -12.660 -8.594 -5.283 1.00 92.62 93 TYR A C 1
ATOM 734 O O . TYR A 1 93 ? -12.107 -9.139 -6.236 1.00 92.62 93 TYR A O 1
ATOM 742 N N . ASN A 1 94 ? -13.104 -9.297 -4.234 1.00 91.56 94 ASN A N 1
ATOM 743 C CA . ASN A 1 94 ? -12.954 -10.754 -4.126 1.00 91.56 94 ASN A CA 1
ATOM 744 C C . ASN A 1 94 ? -13.526 -11.513 -5.340 1.00 91.56 94 ASN A C 1
ATOM 746 O O . ASN A 1 94 ? -12.890 -12.437 -5.837 1.00 91.56 94 ASN A O 1
ATOM 750 N N . SER A 1 95 ? -14.682 -11.103 -5.876 1.00 92.38 95 SER A N 1
ATOM 751 C CA . SER A 1 95 ? -15.279 -11.742 -7.063 1.00 92.38 95 SER A CA 1
ATOM 752 C C . SER A 1 95 ? -14.435 -11.565 -8.329 1.00 92.38 95 SER A C 1
ATOM 754 O O . SER A 1 95 ? -14.345 -12.475 -9.153 1.00 92.38 95 SER A O 1
ATOM 756 N N . VAL A 1 96 ? -13.785 -10.406 -8.473 1.00 93.94 96 VAL A N 1
ATOM 757 C CA . VAL A 1 96 ? -12.874 -10.123 -9.587 1.00 93.94 96 VAL A CA 1
ATOM 758 C C . VAL A 1 96 ? -11.624 -10.986 -9.467 1.00 93.94 96 VAL A C 1
ATOM 760 O O . VAL A 1 96 ? -11.253 -11.623 -10.447 1.00 93.94 96 VAL A O 1
ATOM 763 N N . LEU A 1 97 ? -11.028 -11.069 -8.273 1.00 94.06 97 LEU A N 1
ATOM 764 C CA . LEU A 1 97 ? -9.847 -11.904 -8.025 1.00 94.06 97 LEU A CA 1
ATOM 765 C C . LEU A 1 97 ? -10.139 -13.402 -8.149 1.00 94.06 97 LEU A C 1
ATOM 767 O O . LEU A 1 97 ? -9.267 -14.157 -8.559 1.00 94.06 97 LEU A O 1
ATOM 771 N N . TYR A 1 98 ? -11.361 -13.844 -7.855 1.00 93.81 98 TYR A N 1
ATOM 772 C CA . TYR A 1 98 ? -11.765 -15.228 -8.105 1.00 93.81 98 TYR A CA 1
ATOM 773 C C . TYR A 1 98 ? -11.788 -15.552 -9.606 1.00 93.81 98 TYR A C 1
ATOM 775 O O . TYR A 1 98 ? -11.318 -16.605 -10.029 1.00 93.81 98 TYR A O 1
ATOM 783 N N . LYS A 1 99 ? -12.315 -14.634 -10.428 1.00 96.50 99 LYS A N 1
ATOM 784 C CA . LYS A 1 99 ? -12.380 -14.807 -11.887 1.00 96.50 99 LYS A CA 1
ATOM 785 C C . LYS A 1 99 ? -11.014 -14.635 -12.561 1.00 96.50 99 LYS A C 1
ATOM 787 O O . LYS A 1 99 ? -10.734 -15.297 -13.558 1.00 96.50 99 LYS A O 1
ATOM 792 N N . TYR A 1 100 ? -10.196 -13.731 -12.035 1.00 94.56 100 TYR A N 1
ATOM 793 C CA . TYR A 1 100 ? -8.882 -13.372 -12.554 1.00 94.56 100 TYR A CA 1
ATOM 794 C C . TYR A 1 100 ? -7.870 -13.410 -11.404 1.00 94.56 100 TYR A C 1
ATOM 796 O O . TYR A 1 100 ? -7.581 -12.365 -10.811 1.00 94.56 100 TYR A O 1
ATOM 804 N N . PRO A 1 101 ? -7.364 -14.605 -11.050 1.00 93.56 101 PRO A N 1
ATOM 805 C CA . PRO A 1 101 ? -6.454 -14.755 -9.927 1.00 93.56 101 PRO A CA 1
ATOM 806 C C . PRO A 1 101 ? -5.177 -13.966 -10.177 1.00 93.56 101 PRO A C 1
ATOM 808 O O . PRO A 1 101 ? -4.549 -14.065 -11.234 1.00 93.56 101 PRO A O 1
ATOM 811 N N . LEU A 1 102 ? -4.806 -13.171 -9.180 1.00 93.44 102 LEU A N 1
ATOM 812 C CA . LEU A 1 102 ? -3.576 -12.407 -9.212 1.00 93.44 102 LEU A CA 1
ATOM 813 C C . LEU A 1 102 ? -2.410 -13.348 -8.925 1.00 93.44 102 LEU A C 1
ATOM 815 O O . LEU A 1 102 ? -2.439 -14.101 -7.952 1.00 93.44 102 LEU A O 1
ATOM 819 N N . GLN A 1 103 ? -1.398 -13.323 -9.787 1.00 95.06 103 GLN A N 1
ATOM 820 C CA . GLN A 1 103 ? -0.170 -14.059 -9.522 1.00 95.06 103 GLN A CA 1
ATOM 821 C C . GLN A 1 103 ? 0.562 -13.410 -8.351 1.00 95.06 103 GLN A C 1
ATOM 823 O O . GLN A 1 103 ? 0.548 -12.187 -8.195 1.00 95.06 103 GLN A O 1
ATOM 828 N N . GLN A 1 104 ? 1.180 -14.243 -7.519 1.00 95.88 104 GLN A N 1
ATOM 829 C CA . GLN A 1 104 ? 2.079 -13.749 -6.494 1.00 95.88 104 GLN A CA 1
ATOM 830 C C . GLN A 1 104 ? 3.309 -13.158 -7.179 1.00 95.88 104 GLN A C 1
ATOM 832 O O . GLN A 1 104 ? 3.961 -13.826 -7.978 1.00 95.88 104 GLN A O 1
ATOM 837 N N . GLU A 1 105 ? 3.613 -11.914 -6.842 1.00 96.94 105 GLU A N 1
ATOM 838 C CA . GLU A 1 105 ? 4.773 -11.186 -7.340 1.00 96.94 105 GLU A CA 1
ATOM 839 C C . GLU A 1 105 ? 5.615 -10.731 -6.147 1.00 96.94 105 GLU A C 1
ATOM 841 O O . GLU A 1 105 ? 5.213 -10.844 -4.985 1.00 96.94 105 GLU A O 1
ATOM 846 N N . GLN A 1 106 ? 6.801 -10.203 -6.420 1.00 96.69 106 GLN A N 1
ATOM 847 C CA . GLN A 1 106 ? 7.569 -9.519 -5.387 1.00 96.69 106 GLN A 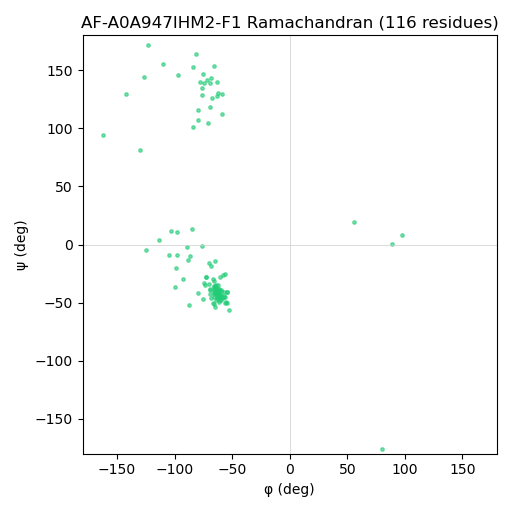CA 1
ATOM 848 C C . GLN A 1 106 ? 6.854 -8.241 -4.927 1.00 96.69 106 GLN A C 1
ATOM 850 O O . GLN A 1 106 ? 6.116 -7.588 -5.674 1.00 96.69 106 GLN A O 1
ATOM 855 N N . TRP A 1 107 ? 7.126 -7.848 -3.688 1.00 98.19 107 TRP A N 1
ATOM 856 C CA . TRP A 1 107 ? 6.639 -6.588 -3.149 1.00 98.19 107 TRP A CA 1
ATOM 857 C C . TRP A 1 107 ?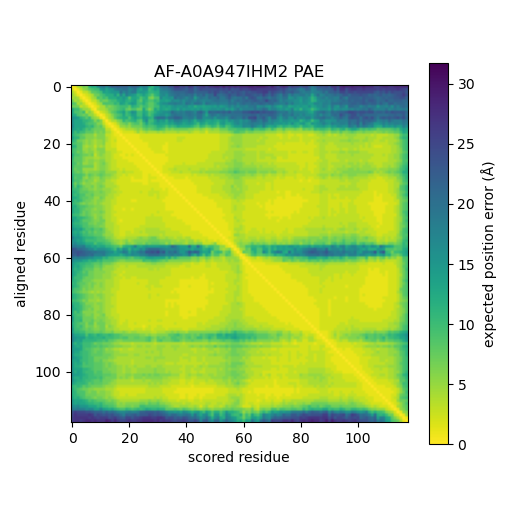 7.224 -5.411 -3.923 1.00 98.19 107 TRP A C 1
ATOM 859 O O . TRP A 1 107 ? 8.409 -5.397 -4.253 1.00 98.19 107 TRP A O 1
ATOM 869 N N . PHE A 1 108 ? 6.419 -4.383 -4.179 1.00 97.31 108 PHE A N 1
ATOM 870 C CA . PHE A 1 108 ? 6.879 -3.207 -4.915 1.00 97.31 108 PHE A CA 1
ATOM 871 C C . PHE A 1 108 ? 8.034 -2.498 -4.197 1.00 97.31 108 PHE A C 1
ATOM 873 O O . PHE A 1 108 ? 8.889 -1.903 -4.846 1.00 97.31 108 PHE A O 1
ATOM 880 N N . SER A 1 109 ? 8.109 -2.604 -2.865 1.00 96.81 109 SER A N 1
ATOM 881 C CA . SER A 1 109 ? 9.230 -2.069 -2.088 1.00 96.81 109 SER A CA 1
ATOM 882 C C . SER A 1 109 ? 10.583 -2.741 -2.374 1.00 96.81 109 SER A C 1
ATOM 884 O O . SER A 1 109 ? 11.617 -2.197 -1.987 1.00 96.81 109 SER A O 1
ATOM 886 N N . GLN A 1 110 ? 10.571 -3.898 -3.041 1.00 96.19 110 GLN A N 1
ATOM 887 C CA . GLN A 1 110 ? 11.738 -4.712 -3.387 1.00 96.19 110 GLN A CA 1
ATOM 888 C C . GLN A 1 110 ? 12.114 -4.602 -4.871 1.00 96.19 110 GLN A C 1
ATOM 890 O O . GLN A 1 110 ? 13.169 -5.086 -5.268 1.00 96.19 110 GLN A O 1
ATOM 895 N N . VAL A 1 111 ? 11.275 -3.960 -5.690 1.00 93.56 111 VAL A N 1
ATOM 896 C CA . VAL A 1 111 ? 11.517 -3.827 -7.128 1.00 93.56 111 VAL A CA 1
ATOM 897 C C . VAL A 1 111 ? 12.576 -2.770 -7.395 1.00 93.56 111 VAL A C 1
ATOM 899 O O . VAL A 1 111 ? 12.496 -1.647 -6.891 1.00 93.56 111 VAL A O 1
ATOM 902 N N . GLN A 1 112 ? 13.521 -3.099 -8.272 1.00 89.44 112 GLN A N 1
ATOM 903 C CA . GLN A 1 112 ? 14.455 -2.120 -8.803 1.00 89.44 112 GLN A CA 1
ATOM 904 C C . GLN A 1 112 ? 13.716 -1.139 -9.718 1.00 89.44 112 GLN A C 1
ATOM 906 O O . GLN A 1 112 ? 13.142 -1.517 -10.743 1.00 89.44 112 GLN A O 1
ATOM 911 N N . LEU A 1 113 ? 13.732 0.141 -9.351 1.00 86.31 113 LEU A N 1
ATOM 912 C CA . LEU A 1 113 ? 13.149 1.184 -10.182 1.00 86.31 113 LEU A CA 1
ATOM 913 C C . LEU A 1 113 ? 14.058 1.459 -11.379 1.00 86.31 113 LEU A C 1
ATOM 915 O O . LEU A 1 113 ? 15.282 1.514 -11.253 1.00 86.31 113 LEU A O 1
ATOM 919 N N . VAL A 1 114 ? 13.430 1.641 -12.540 1.00 81.25 114 VAL A N 1
ATOM 920 C CA . VAL A 1 114 ? 14.100 2.207 -13.708 1.00 81.25 114 VAL A CA 1
ATOM 921 C C . VAL A 1 114 ? 14.143 3.719 -13.511 1.00 81.25 114 VAL A C 1
ATOM 923 O O . VAL A 1 114 ? 13.089 4.371 -13.451 1.00 81.25 114 VAL A O 1
ATOM 926 N N . ASP A 1 115 ? 15.353 4.251 -13.398 1.00 68.31 115 ASP A N 1
ATOM 927 C CA . ASP A 1 115 ? 15.619 5.684 -13.397 1.00 68.31 115 ASP A CA 1
ATOM 928 C C . ASP A 1 115 ? 16.030 6.11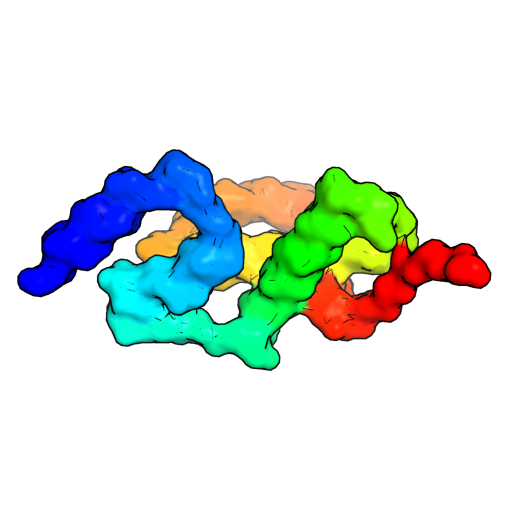9 -14.810 1.00 68.31 115 ASP A C 1
ATOM 930 O O . ASP A 1 115 ? 16.632 5.350 -15.563 1.00 68.31 115 ASP A O 1
ATOM 934 N N . GLU A 1 116 ? 15.661 7.339 -15.202 1.00 54.25 116 GLU A N 1
ATOM 935 C CA . GLU A 1 116 ? 16.200 7.939 -16.423 1.00 54.25 116 GLU A CA 1
ATOM 936 C C . GLU A 1 116 ? 17.711 8.113 -16.229 1.00 54.25 116 GLU A C 1
ATOM 938 O O . GLU A 1 116 ? 18.147 8.656 -15.213 1.00 54.25 116 GLU A O 1
ATOM 943 N N . ALA A 1 117 ? 18.516 7.617 -17.174 1.00 49.19 117 ALA A N 1
ATOM 944 C CA . ALA A 1 117 ? 19.933 7.950 -17.210 1.00 49.19 117 ALA A CA 1
ATOM 945 C C . ALA A 1 117 ? 20.044 9.478 -17.337 1.00 49.19 117 ALA A C 1
ATOM 947 O O . ALA A 1 117 ? 19.601 10.034 -18.342 1.00 49.19 117 ALA A O 1
ATOM 948 N N . THR A 1 118 ? 20.552 10.132 -16.290 1.00 44.56 118 THR A N 1
ATOM 949 C CA . THR A 1 118 ? 20.922 11.558 -16.297 1.00 44.56 118 THR A CA 1
ATOM 950 C C . THR A 1 118 ? 21.902 11.883 -17.406 1.00 44.56 118 THR A C 1
ATOM 952 O O . THR A 1 118 ? 22.843 11.073 -17.586 1.00 44.56 118 THR A O 1
#

Mean predicted aligned error: 6.43 Å

Foldseek 3Di:
DLVVLVVVCVVCVVPDQPVCCQAPVLCSQVVDHDDCVDPLNVLVVVLSVQVVCCVVVQAVDDDPLLVLLNVQSVLRVQQVVQCSRPNPPRRPCPVVCVVPPRDDHDHNNPDDGDGPDD

Sequence (118 aa):
MKIQKIHKIERKYEGASFKKALEEWPEIITGAKFDLTQEPFKSADHLRARRNATVHKSSALASLEMARSALFSAVEASKTISDNFLGENGFKYNSVLYKYPLQQEQWFSQVQLVDEAT

Radius of gyration: 16.1 Å; Cα contacts (8 Å, |Δi|>4): 104; chains: 1; bounding box: 38×33×40 Å

pLDDT: mean 86.51, std 13.49, range [44.56, 98.19]